Protein AF-A0A3D5HT76-F1 (afdb_monomer_lite)

Structure (mmCIF, N/CA/C/O backbone):
data_AF-A0A3D5HT76-F1
#
_entry.id   AF-A0A3D5HT76-F1
#
loop_
_atom_site.group_PDB
_atom_site.id
_atom_site.type_symbol
_atom_site.label_atom_id
_atom_site.label_alt_id
_atom_site.label_comp_id
_atom_site.label_asym_id
_atom_site.label_entity_id
_atom_site.label_seq_id
_atom_site.pdbx_PDB_ins_code
_atom_site.Cartn_x
_atom_site.Cartn_y
_atom_site.Cartn_z
_atom_site.occupancy
_atom_site.B_iso_or_equiv
_atom_site.auth_seq_id
_atom_site.auth_comp_id
_atom_site.auth_asym_id
_atom_site.auth_atom_id
_atom_site.pdbx_PDB_model_num
ATOM 1 N N . HIS A 1 1 ? -1.291 -6.035 -14.282 1.00 72.44 1 HIS A N 1
ATOM 2 C CA . HIS A 1 1 ? -0.864 -5.044 -15.302 1.00 72.44 1 HIS A CA 1
ATOM 3 C C . HIS A 1 1 ? 0.631 -4.739 -15.234 1.00 72.44 1 HIS A C 1
ATOM 5 O O . HIS A 1 1 ? 1.284 -4.800 -16.268 1.00 72.44 1 HIS A O 1
ATOM 11 N N . PHE A 1 2 ? 1.190 -4.504 -14.044 1.00 84.44 2 PHE A N 1
ATOM 12 C CA . PHE A 1 2 ? 2.602 -4.152 -13.863 1.00 84.44 2 PHE A CA 1
ATOM 13 C C . PHE A 1 2 ? 3.612 -5.191 -14.400 1.00 84.44 2 PHE A C 1
ATOM 15 O O . PHE A 1 2 ? 4.551 -4.812 -15.088 1.00 84.44 2 PHE A O 1
ATOM 22 N N . HIS A 1 3 ? 3.379 -6.501 -14.222 1.00 85.56 3 HIS A N 1
ATOM 23 C CA . HIS A 1 3 ? 4.251 -7.546 -14.798 1.00 85.56 3 HIS A CA 1
ATOM 24 C C . HIS A 1 3 ? 4.440 -7.424 -16.316 1.00 85.56 3 HIS A C 1
ATOM 26 O O . HIS A 1 3 ? 5.546 -7.584 -16.826 1.00 85.56 3 HIS A O 1
ATOM 32 N N . ARG A 1 4 ? 3.356 -7.117 -17.044 1.00 87.75 4 ARG A N 1
ATOM 33 C CA . ARG A 1 4 ? 3.408 -6.935 -18.501 1.00 87.75 4 ARG A CA 1
ATOM 34 C C . ARG A 1 4 ? 4.206 -5.691 -18.875 1.00 87.75 4 ARG A C 1
ATOM 36 O O . ARG A 1 4 ? 4.924 -5.722 -19.864 1.00 87.75 4 ARG A O 1
ATOM 43 N N . PHE A 1 5 ? 4.082 -4.624 -18.087 1.00 90.38 5 PHE A N 1
ATOM 44 C CA . PHE A 1 5 ? 4.878 -3.415 -18.269 1.00 90.38 5 PHE A CA 1
ATOM 45 C C . PHE A 1 5 ? 6.368 -3.692 -18.043 1.00 90.38 5 PHE A C 1
ATOM 47 O O . PHE A 1 5 ? 7.157 -3.402 -18.933 1.00 90.38 5 PHE A O 1
ATOM 54 N N . LYS A 1 6 ? 6.739 -4.335 -16.925 1.00 89.38 6 LYS A N 1
ATOM 55 C CA . LYS A 1 6 ? 8.134 -4.710 -16.632 1.00 89.38 6 LYS A CA 1
ATOM 56 C C . LYS A 1 6 ? 8.748 -5.523 -17.768 1.00 89.38 6 LYS A C 1
ATOM 58 O O . LYS A 1 6 ? 9.819 -5.172 -18.236 1.00 89.38 6 LYS A O 1
ATOM 63 N N . LYS A 1 7 ? 8.038 -6.547 -18.255 1.00 90.31 7 LYS A N 1
ATOM 64 C CA . LYS A 1 7 ? 8.506 -7.379 -19.371 1.00 90.31 7 LYS A CA 1
ATOM 65 C C . LYS A 1 7 ? 8.772 -6.549 -20.634 1.00 90.31 7 LYS A C 1
ATOM 67 O O . LYS A 1 7 ? 9.854 -6.633 -21.193 1.00 90.31 7 LYS A O 1
ATOM 72 N N . LYS A 1 8 ? 7.815 -5.708 -21.045 1.00 92.19 8 LYS A N 1
ATOM 73 C CA . LYS A 1 8 ? 7.987 -4.826 -22.213 1.00 92.19 8 LYS A CA 1
ATOM 74 C C . LYS A 1 8 ? 9.128 -3.821 -22.028 1.00 92.19 8 LYS A C 1
ATOM 76 O O . LYS A 1 8 ? 9.813 -3.495 -22.989 1.00 92.19 8 LYS A O 1
ATOM 81 N N . TYR A 1 9 ? 9.306 -3.316 -20.809 1.00 91.81 9 TYR A N 1
ATOM 82 C CA . TYR A 1 9 ? 10.387 -2.397 -20.474 1.00 91.81 9 TYR A CA 1
ATOM 83 C C . TYR A 1 9 ? 11.754 -3.083 -20.578 1.00 91.81 9 TYR A C 1
ATOM 85 O O . TYR A 1 9 ? 12.647 -2.542 -21.217 1.00 91.81 9 TYR A O 1
ATOM 93 N N . GLU A 1 10 ? 11.898 -4.288 -20.020 1.00 90.31 10 GLU A N 1
ATOM 94 C CA . GLU A 1 10 ? 13.123 -5.096 -20.115 1.00 90.31 10 GLU A CA 1
ATOM 95 C C . GLU A 1 10 ? 13.464 -5.432 -21.572 1.00 90.31 10 GLU A C 1
ATOM 97 O O . GLU A 1 10 ? 14.587 -5.185 -21.999 1.00 90.31 10 GLU A O 1
ATOM 102 N N . GLU A 1 11 ? 12.481 -5.876 -22.362 1.00 93.00 11 GLU A N 1
ATOM 103 C CA . GLU A 1 11 ? 12.648 -6.145 -23.799 1.00 93.00 11 GLU A CA 1
ATOM 104 C C . GLU A 1 11 ? 13.128 -4.904 -24.572 1.00 93.00 11 GLU A C 1
ATOM 106 O O . GLU A 1 11 ? 13.989 -5.001 -25.447 1.00 93.00 11 GLU A O 1
ATOM 111 N N . ALA A 1 12 ? 12.596 -3.720 -24.253 1.00 93.25 12 ALA A N 1
ATOM 112 C CA . ALA A 1 12 ? 13.030 -2.470 -24.871 1.00 93.25 12 ALA A CA 1
ATOM 113 C C . ALA A 1 12 ? 14.451 -2.069 -24.435 1.00 93.25 12 ALA A C 1
ATOM 115 O O . ALA A 1 12 ? 15.247 -1.647 -25.273 1.00 93.25 12 ALA A O 1
ATOM 116 N N . ASN A 1 13 ? 14.781 -2.227 -23.150 1.00 93.62 13 ASN A N 1
ATOM 117 C CA . ASN A 1 13 ? 16.107 -1.939 -22.598 1.00 93.62 13 ASN A CA 1
ATOM 118 C C . ASN A 1 13 ? 17.168 -2.811 -23.292 1.00 93.62 13 ASN A C 1
ATOM 120 O O . ASN A 1 13 ? 18.158 -2.294 -23.806 1.00 93.62 13 ASN A O 1
ATOM 124 N N . GLU A 1 14 ? 16.898 -4.116 -23.410 1.00 92.81 14 GLU A N 1
ATOM 125 C CA . GLU A 1 14 ? 17.757 -5.082 -24.103 1.00 92.81 14 GLU A CA 1
ATOM 126 C C . GLU A 1 14 ? 17.908 -4.749 -25.591 1.00 92.81 14 GLU A C 1
ATOM 128 O O . GLU A 1 14 ? 19.027 -4.692 -26.100 1.00 92.81 14 GLU A O 1
ATOM 133 N N . LYS A 1 15 ? 16.799 -4.458 -26.286 1.00 94.56 15 LYS A N 1
ATOM 134 C CA . LYS A 1 15 ? 16.807 -4.112 -27.717 1.00 94.56 15 LYS A CA 1
ATOM 135 C C . LYS A 1 15 ? 17.683 -2.896 -28.028 1.00 94.56 15 LYS A C 1
ATOM 137 O O . LYS A 1 15 ? 18.302 -2.848 -29.089 1.00 94.56 15 LYS A O 1
ATOM 142 N N . HIS A 1 16 ? 17.714 -1.913 -27.133 1.00 93.62 16 HIS A N 1
ATOM 143 C CA . HIS A 1 16 ? 18.475 -0.677 -27.313 1.00 93.62 16 HIS A CA 1
ATOM 144 C C . HIS A 1 16 ? 19.841 -0.689 -26.609 1.00 93.62 16 HIS A C 1
ATOM 146 O O . HIS A 1 16 ? 20.542 0.320 -26.648 1.00 93.62 16 HIS A O 1
ATOM 152 N N . GLY A 1 17 ? 20.239 -1.806 -25.984 1.00 91.25 17 GLY A N 1
ATOM 153 C CA . GLY A 1 17 ? 21.499 -1.907 -25.239 1.00 91.25 17 GLY A CA 1
ATOM 154 C C . GLY A 1 17 ? 21.580 -0.950 -24.044 1.00 91.25 17 GLY A C 1
ATOM 155 O O . GLY A 1 17 ? 22.669 -0.539 -23.643 1.00 91.25 17 GLY A O 1
ATOM 156 N N . LEU A 1 18 ? 20.429 -0.555 -23.504 1.00 90.44 18 LEU A N 1
ATOM 157 C CA . LEU A 1 18 ? 20.310 0.350 -22.374 1.00 90.44 18 LEU A CA 1
ATOM 158 C C . LEU A 1 18 ? 20.332 -0.459 -21.069 1.00 90.44 18 LEU A C 1
ATOM 160 O O . LEU A 1 18 ? 19.779 -1.550 -20.981 1.00 90.44 18 LEU A O 1
ATOM 164 N N . ASN A 1 19 ? 20.964 0.098 -20.036 1.00 86.94 19 ASN A N 1
ATOM 165 C CA . ASN A 1 19 ? 21.012 -0.482 -18.688 1.00 86.94 19 ASN A CA 1
ATOM 166 C C . ASN A 1 19 ? 20.203 0.372 -17.705 1.00 86.94 19 ASN A C 1
ATOM 168 O O . ASN A 1 19 ? 20.652 0.667 -16.597 1.00 86.94 19 ASN A O 1
ATOM 172 N N . GLN A 1 20 ? 19.029 0.844 -18.129 1.00 88.88 20 GLN A N 1
ATOM 173 C CA . GLN A 1 20 ? 18.212 1.721 -17.298 1.00 88.88 20 GLN A CA 1
ATOM 174 C C . GLN A 1 20 ? 17.534 0.927 -16.169 1.00 88.88 20 GLN A C 1
ATOM 176 O O . GLN A 1 20 ? 16.902 -0.100 -16.440 1.00 88.88 20 GLN A O 1
ATOM 181 N N . PRO A 1 21 ? 17.650 1.373 -14.905 1.00 84.25 21 PRO A N 1
ATOM 182 C CA . PRO A 1 21 ? 16.963 0.737 -13.795 1.00 84.25 21 PRO A CA 1
ATOM 183 C C . PRO A 1 21 ? 15.483 1.136 -13.777 1.00 84.25 21 PRO A C 1
ATOM 185 O O . PRO A 1 21 ? 15.138 2.315 -13.843 1.00 84.25 21 PRO A O 1
ATOM 188 N N . LEU A 1 22 ? 14.599 0.153 -13.605 1.00 87.00 22 LEU A N 1
ATOM 189 C CA . LEU A 1 22 ? 13.188 0.409 -13.335 1.00 87.00 22 LEU A CA 1
ATOM 190 C C . LEU A 1 22 ? 12.989 0.638 -11.832 1.00 87.00 22 LEU A C 1
ATOM 192 O O . LEU A 1 22 ? 13.075 -0.306 -11.047 1.00 87.00 22 LEU A O 1
ATOM 196 N N . ILE A 1 23 ? 12.696 1.877 -11.434 1.00 85.75 23 ILE A N 1
ATOM 197 C CA . ILE A 1 23 ? 12.415 2.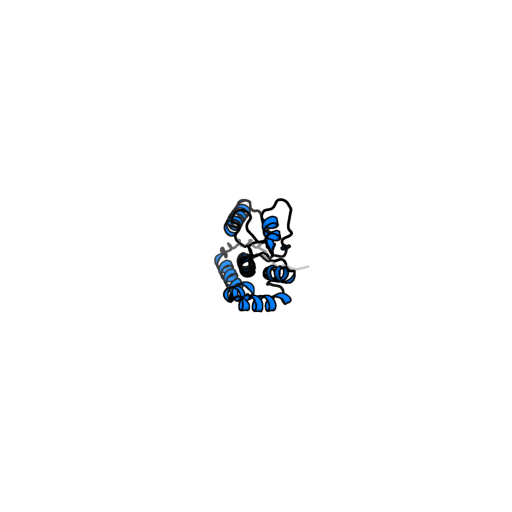242 -10.038 1.00 85.75 23 ILE A CA 1
ATOM 198 C C . ILE A 1 23 ? 10.915 2.535 -9.904 1.00 85.75 23 ILE A C 1
ATOM 200 O O . ILE A 1 23 ? 10.462 3.601 -10.319 1.00 85.75 23 ILE A O 1
ATOM 204 N N . PRO A 1 24 ? 10.113 1.598 -9.372 1.00 86.38 24 PRO A N 1
ATOM 205 C CA . PRO A 1 24 ? 8.686 1.821 -9.212 1.00 86.38 24 PRO A CA 1
ATOM 206 C C . PRO A 1 24 ? 8.378 2.656 -7.963 1.00 86.38 24 PRO A C 1
ATOM 208 O O . PRO A 1 24 ? 8.952 2.439 -6.897 1.00 86.38 24 PRO A O 1
ATOM 211 N N . TYR A 1 25 ? 7.411 3.562 -8.098 1.00 87.44 25 TYR A N 1
ATOM 212 C CA . TYR A 1 25 ? 6.830 4.331 -7.001 1.00 87.44 25 TYR A CA 1
ATOM 213 C C . TYR A 1 25 ? 5.465 3.741 -6.629 1.00 87.44 25 TYR A C 1
ATOM 215 O O . TYR A 1 25 ? 4.611 3.538 -7.496 1.00 87.44 25 TYR A O 1
ATOM 223 N N . PHE A 1 26 ? 5.264 3.457 -5.342 1.00 90.00 26 PHE A N 1
ATOM 224 C CA . PHE A 1 26 ? 4.025 2.874 -4.826 1.00 90.00 26 PHE A CA 1
ATOM 225 C C . PHE A 1 26 ? 3.375 3.763 -3.773 1.00 90.00 26 PHE A C 1
ATOM 227 O O . PHE A 1 26 ? 4.058 4.405 -2.974 1.00 90.00 26 PHE A O 1
ATOM 234 N N . ILE A 1 27 ? 2.041 3.737 -3.751 1.00 90.94 27 ILE A N 1
ATOM 235 C CA . ILE A 1 27 ? 1.227 4.424 -2.751 1.00 90.94 27 ILE A CA 1
ATOM 236 C C . ILE A 1 27 ? 0.655 3.387 -1.776 1.00 90.94 27 ILE A C 1
ATOM 238 O O . ILE A 1 27 ? -0.097 2.501 -2.187 1.00 90.94 27 ILE A O 1
ATOM 242 N N . SER A 1 28 ? 0.997 3.488 -0.492 1.00 92.50 28 SER A N 1
ATOM 243 C CA . SER A 1 28 ? 0.390 2.693 0.583 1.00 92.50 28 SER A CA 1
ATOM 244 C C . SER A 1 28 ? -0.907 3.331 1.083 1.00 92.50 28 SER A C 1
ATOM 246 O O . SER A 1 28 ? -1.152 4.516 0.876 1.00 92.50 28 SER A O 1
ATOM 248 N N . SER A 1 29 ? -1.754 2.558 1.769 1.00 93.00 29 SER A N 1
ATOM 249 C CA . SER A 1 29 ? -2.964 3.085 2.427 1.00 93.00 29 SER A CA 1
ATOM 250 C C . SER A 1 29 ? -4.018 3.673 1.475 1.00 93.00 29 SER A C 1
ATOM 252 O O . SER A 1 29 ? -4.872 4.453 1.899 1.00 93.00 29 SER A O 1
ATOM 254 N N . HIS A 1 30 ? -3.979 3.305 0.191 1.00 94.44 30 HIS A N 1
ATOM 255 C CA . HIS A 1 30 ? -4.944 3.778 -0.799 1.00 94.44 30 HIS A CA 1
ATOM 256 C C . HIS A 1 30 ? -6.375 3.306 -0.453 1.00 94.44 30 HIS A C 1
ATOM 258 O O . HIS A 1 30 ? -6.556 2.147 -0.060 1.00 94.44 30 HIS A O 1
ATOM 264 N N . PRO A 1 31 ? -7.411 4.152 -0.617 1.00 93.94 31 PRO A N 1
ATOM 265 C CA . PRO A 1 31 ? -8.803 3.751 -0.427 1.00 93.94 31 PRO A CA 1
ATOM 266 C C . PRO A 1 31 ? -9.161 2.502 -1.240 1.00 93.94 31 PRO A C 1
ATOM 268 O O . PRO A 1 31 ? -8.816 2.387 -2.417 1.00 93.94 31 PRO A O 1
ATOM 271 N N . GLY A 1 32 ? -9.840 1.553 -0.603 1.00 92.62 32 GLY A N 1
ATOM 272 C CA . GLY A 1 32 ? -10.172 0.245 -1.167 1.00 92.62 32 GLY A CA 1
ATOM 273 C C . GLY A 1 32 ? -9.128 -0.843 -0.924 1.00 92.62 32 GLY A C 1
ATOM 274 O O . GLY A 1 32 ? -9.447 -2.013 -1.120 1.00 92.62 32 GLY A O 1
ATOM 275 N N . CYS A 1 33 ? -7.929 -0.507 -0.441 1.00 93.06 33 CYS A N 1
ATOM 276 C CA . CYS A 1 33 ? -6.899 -1.494 -0.140 1.00 93.06 33 CYS A CA 1
ATOM 277 C C . CYS A 1 33 ? -6.934 -1.941 1.321 1.00 93.06 33 CYS A C 1
ATOM 279 O O . CYS A 1 33 ? -6.821 -1.140 2.255 1.00 93.06 33 CYS A O 1
ATOM 281 N N . LYS A 1 34 ? -7.033 -3.253 1.522 1.00 93.12 34 LYS A N 1
ATOM 282 C CA . LYS A 1 34 ? -6.922 -3.903 2.826 1.00 93.12 34 LYS A CA 1
ATOM 283 C C . LYS A 1 34 ? -5.465 -4.292 3.111 1.00 93.12 34 LYS A C 1
ATOM 285 O O . LYS A 1 34 ? -4.646 -4.381 2.193 1.00 93.12 34 LYS A O 1
ATOM 290 N N . PRO A 1 35 ? -5.114 -4.601 4.373 1.00 92.19 35 PRO A N 1
ATOM 291 C CA . PRO A 1 35 ? -3.776 -5.084 4.721 1.00 92.19 35 PRO A CA 1
ATOM 292 C C . PRO A 1 35 ? -3.305 -6.288 3.887 1.00 92.19 35 PRO A C 1
ATOM 294 O O . PRO A 1 35 ? -2.130 -6.370 3.541 1.00 92.19 35 PRO A O 1
ATOM 297 N N . GLN A 1 36 ? -4.214 -7.200 3.527 1.00 93.19 36 GLN A N 1
ATOM 298 C CA . GLN A 1 36 ? -3.924 -8.354 2.672 1.00 93.19 36 GLN A CA 1
ATOM 299 C C . GLN A 1 36 ? -3.454 -7.935 1.275 1.00 93.19 36 GLN A C 1
ATOM 301 O O . GLN A 1 36 ? -2.552 -8.565 0.728 1.00 93.19 36 GLN A O 1
ATOM 306 N N . ASP A 1 37 ? -4.049 -6.883 0.709 1.00 94.06 37 ASP A N 1
ATOM 307 C CA . ASP A 1 37 ? -3.739 -6.405 -0.641 1.00 94.06 37 ASP A CA 1
ATOM 308 C C . ASP A 1 37 ? -2.337 -5.795 -0.685 1.00 94.06 37 ASP A C 1
ATOM 310 O O . ASP A 1 37 ? -1.556 -6.076 -1.590 1.00 94.06 37 ASP A O 1
ATOM 314 N N . MET A 1 38 ? -1.978 -5.038 0.354 1.00 93.88 38 MET A N 1
ATOM 315 C CA . MET A 1 38 ? -0.641 -4.453 0.502 1.00 93.88 38 MET A CA 1
ATOM 316 C C . MET A 1 38 ? 0.428 -5.523 0.713 1.00 93.88 38 MET A C 1
ATOM 318 O O . MET A 1 38 ? 1.500 -5.465 0.114 1.00 93.88 38 MET A O 1
ATOM 322 N N . ALA A 1 39 ? 0.125 -6.544 1.516 1.00 94.06 39 ALA A N 1
ATOM 323 C CA . ALA A 1 39 ? 1.024 -7.673 1.705 1.00 94.06 39 ALA A CA 1
ATOM 324 C C . ALA A 1 39 ? 1.195 -8.515 0.427 1.00 94.06 39 ALA A C 1
ATOM 326 O O . ALA A 1 39 ? 2.313 -8.924 0.114 1.00 94.06 39 ALA A O 1
ATOM 327 N N . ASN A 1 40 ? 0.113 -8.742 -0.330 1.00 93.81 40 ASN A N 1
ATOM 328 C CA . ASN A 1 40 ? 0.166 -9.386 -1.645 1.00 93.81 40 ASN A CA 1
ATOM 329 C C . ASN A 1 40 ? 1.075 -8.595 -2.595 1.00 93.81 40 ASN A C 1
ATOM 331 O O . ASN A 1 40 ? 2.002 -9.166 -3.168 1.00 93.81 40 ASN A O 1
ATOM 335 N N . LEU A 1 41 ? 0.859 -7.280 -2.703 1.00 92.50 41 LEU A N 1
ATOM 336 C CA . LEU A 1 41 ? 1.652 -6.410 -3.565 1.00 92.50 41 LEU A CA 1
ATOM 337 C C . LEU A 1 41 ? 3.135 -6.436 -3.177 1.00 92.50 41 LEU A C 1
ATOM 339 O O . LEU A 1 41 ? 3.987 -6.622 -4.042 1.00 92.50 41 LEU A O 1
ATOM 343 N N . ALA A 1 42 ? 3.448 -6.336 -1.883 1.00 92.75 42 ALA A N 1
ATOM 344 C CA . ALA A 1 42 ? 4.820 -6.424 -1.392 1.00 92.75 42 ALA A CA 1
ATOM 345 C C . ALA A 1 42 ? 5.486 -7.765 -1.762 1.00 92.75 42 ALA A C 1
ATOM 347 O O . ALA A 1 42 ? 6.650 -7.792 -2.178 1.00 92.75 42 ALA A O 1
ATOM 348 N N . ALA A 1 43 ? 4.748 -8.875 -1.657 1.00 92.56 43 ALA A N 1
ATOM 349 C CA . ALA A 1 43 ? 5.241 -10.205 -2.004 1.00 92.56 43 ALA A CA 1
ATOM 350 C C . ALA A 1 43 ? 5.489 -10.345 -3.513 1.00 92.56 43 ALA A C 1
ATOM 352 O O . ALA A 1 43 ? 6.523 -10.875 -3.927 1.00 92.56 43 ALA A O 1
ATOM 353 N N . GLU A 1 44 ? 4.580 -9.825 -4.338 1.00 90.94 44 GLU A N 1
ATOM 354 C CA . GLU A 1 44 ? 4.741 -9.782 -5.791 1.00 90.94 44 GLU A CA 1
ATOM 355 C C . GLU A 1 44 ? 5.959 -8.940 -6.183 1.00 90.94 44 GLU A C 1
ATOM 357 O O . GLU A 1 44 ? 6.805 -9.402 -6.952 1.00 90.94 44 GLU A O 1
ATOM 362 N N . THR A 1 45 ? 6.122 -7.744 -5.610 1.00 89.31 45 THR A N 1
ATOM 363 C CA . THR A 1 45 ? 7.273 -6.875 -5.895 1.00 89.31 45 THR A CA 1
ATOM 364 C C . THR A 1 45 ? 8.593 -7.497 -5.461 1.00 89.31 45 THR A C 1
ATOM 366 O O . THR A 1 45 ? 9.555 -7.450 -6.229 1.00 89.31 45 THR A O 1
ATOM 369 N N . LYS A 1 46 ? 8.620 -8.186 -4.309 1.00 89.81 46 LYS A N 1
ATOM 370 C CA . LYS A 1 46 ? 9.782 -8.970 -3.869 1.00 89.81 46 LYS A CA 1
ATOM 371 C C . LYS A 1 46 ? 10.129 -10.051 -4.892 1.00 89.81 46 LYS A C 1
ATOM 373 O O . LYS A 1 46 ? 11.288 -10.178 -5.274 1.00 89.81 46 LYS A O 1
ATOM 378 N N . SER A 1 47 ? 9.137 -10.806 -5.373 1.00 87.56 47 SER A N 1
ATOM 379 C CA . SER A 1 47 ? 9.357 -11.877 -6.359 1.00 87.56 47 SER A CA 1
ATOM 380 C C . SER A 1 47 ? 9.889 -11.368 -7.704 1.00 87.56 47 SER A C 1
ATOM 382 O O . SER A 1 47 ? 10.593 -12.087 -8.408 1.00 87.56 47 SER A O 1
ATOM 384 N N . MET A 1 48 ? 9.596 -10.109 -8.044 1.00 85.75 48 MET A N 1
ATOM 385 C CA . MET A 1 48 ? 10.119 -9.435 -9.233 1.00 85.75 48 MET A CA 1
ATOM 386 C C . MET A 1 48 ? 11.540 -8.879 -9.054 1.00 85.75 48 MET A C 1
ATOM 388 O O . MET A 1 48 ? 12.08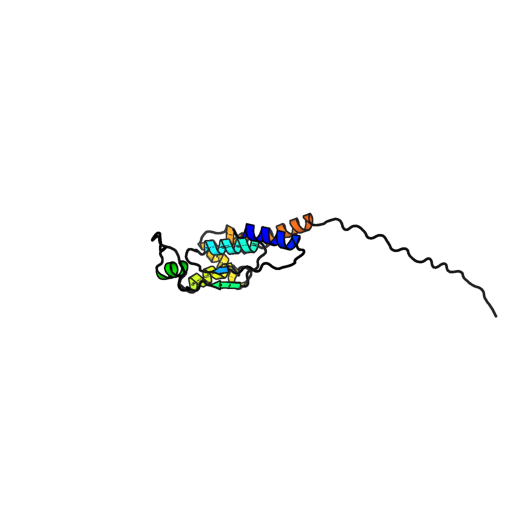4 -8.335 -10.015 1.00 85.75 48 MET A O 1
ATOM 392 N N . GLY A 1 49 ? 12.129 -9.013 -7.862 1.00 85.69 49 GLY A N 1
ATOM 393 C CA . GLY A 1 49 ? 13.455 -8.496 -7.531 1.00 85.69 49 GLY A CA 1
ATOM 394 C C . GLY A 1 49 ? 13.459 -7.044 -7.048 1.00 85.69 49 GLY A C 1
ATOM 395 O O . GLY A 1 49 ? 14.530 -6.470 -6.881 1.00 85.69 49 GLY A O 1
ATOM 396 N N . PHE A 1 50 ? 12.293 -6.434 -6.806 1.00 86.81 50 PHE A N 1
ATOM 397 C CA . PHE A 1 50 ? 12.242 -5.074 -6.281 1.00 86.81 50 PHE A CA 1
ATOM 398 C C . PHE A 1 50 ? 12.384 -5.063 -4.765 1.00 86.81 50 PHE A C 1
ATOM 400 O O . PHE A 1 50 ? 11.643 -5.723 -4.031 1.00 86.81 50 PHE A O 1
ATOM 407 N N . LYS A 1 51 ? 13.300 -4.219 -4.301 1.00 86.62 51 LYS A N 1
ATOM 408 C CA . LYS A 1 51 ? 13.367 -3.761 -2.922 1.00 86.62 51 LYS A CA 1
ATOM 409 C C . LYS A 1 51 ? 12.862 -2.324 -2.901 1.00 86.62 51 LYS A C 1
ATOM 411 O O . LYS A 1 51 ? 13.557 -1.415 -3.342 1.00 86.62 51 LYS A O 1
ATOM 416 N N . LEU A 1 52 ? 11.622 -2.141 -2.467 1.00 84.19 52 LEU A N 1
ATOM 417 C CA . LEU A 1 52 ? 10.984 -0.831 -2.483 1.00 84.19 52 LEU A CA 1
ATOM 418 C C . LEU A 1 52 ? 11.543 0.025 -1.354 1.00 84.19 52 LEU A C 1
ATOM 420 O O . LEU A 1 52 ? 11.410 -0.323 -0.185 1.00 84.19 52 LEU A O 1
ATOM 424 N N . GLU A 1 53 ? 12.166 1.137 -1.723 1.00 78.94 53 GLU A N 1
ATOM 425 C CA . GLU A 1 53 ? 12.645 2.141 -0.768 1.00 78.94 53 GLU A CA 1
ATOM 426 C C . GLU A 1 53 ? 11.767 3.398 -0.796 1.00 78.94 53 GLU A C 1
ATOM 428 O O . GLU A 1 53 ? 11.640 4.081 0.217 1.00 78.94 53 GLU A O 1
ATOM 433 N N . GLN A 1 54 ? 11.091 3.652 -1.921 1.00 82.25 54 GLN A N 1
ATOM 434 C CA . GLN A 1 54 ? 10.194 4.788 -2.118 1.00 82.25 54 GLN A CA 1
ATOM 435 C C . GLN A 1 54 ? 8.737 4.321 -2.120 1.00 82.25 54 GLN A C 1
ATOM 437 O O . GLN A 1 54 ? 8.193 3.902 -3.144 1.00 82.25 54 GLN A O 1
ATOM 442 N N . VAL A 1 55 ? 8.108 4.387 -0.950 1.00 89.38 55 VAL A N 1
ATOM 443 C CA . VAL A 1 55 ? 6.667 4.181 -0.797 1.00 89.38 55 VAL A CA 1
ATOM 444 C C . VAL A 1 55 ? 6.096 5.405 -0.111 1.00 89.38 55 VAL A C 1
ATOM 446 O O . VAL A 1 55 ? 6.577 5.791 0.952 1.00 89.38 55 VAL A O 1
ATOM 449 N N . GLN A 1 56 ? 5.082 6.011 -0.714 1.00 91.31 56 GLN A N 1
ATOM 450 C CA . GLN A 1 56 ? 4.396 7.156 -0.135 1.00 91.31 56 GLN A CA 1
ATOM 451 C C . GLN A 1 56 ? 3.058 6.711 0.446 1.00 91.31 56 GLN A C 1
ATOM 453 O O . GLN A 1 56 ? 2.313 5.976 -0.193 1.00 91.31 56 GLN A O 1
ATOM 458 N N . ASP A 1 57 ? 2.720 7.172 1.644 1.00 91.38 57 ASP A N 1
ATOM 459 C CA . ASP A 1 57 ? 1.363 6.987 2.147 1.00 91.38 57 ASP A CA 1
ATOM 460 C C . ASP A 1 57 ? 0.360 7.840 1.371 1.00 91.38 57 ASP A C 1
ATOM 462 O O . ASP A 1 57 ? 0.649 8.959 0.949 1.00 91.38 57 ASP A O 1
ATOM 466 N N . PHE A 1 58 ? -0.846 7.308 1.197 1.00 93.50 58 PHE A N 1
ATOM 467 C CA . PHE A 1 58 ? -1.926 8.027 0.546 1.00 93.50 58 PHE A CA 1
ATOM 468 C C . PHE A 1 58 ? -2.230 9.342 1.274 1.00 93.50 58 PHE A C 1
ATOM 470 O O . PHE A 1 58 ? -2.630 9.358 2.446 1.00 93.50 58 PHE A O 1
ATOM 477 N N . THR A 1 59 ? -2.099 10.434 0.526 1.00 91.69 59 THR A N 1
ATOM 478 C CA . THR A 1 59 ? -2.501 11.776 0.936 1.00 91.69 59 THR A CA 1
ATOM 479 C C . THR A 1 59 ? -3.705 12.184 0.094 1.00 91.69 59 THR A C 1
ATOM 481 O O . THR A 1 59 ? -3.597 12.171 -1.134 1.00 91.69 59 THR A O 1
ATOM 484 N N . PRO A 1 60 ? -4.845 12.545 0.710 1.00 91.69 60 PRO A N 1
ATOM 485 C CA . PRO A 1 60 ? -6.007 13.005 -0.034 1.00 91.69 60 PRO A CA 1
ATOM 486 C C . PRO A 1 60 ? -5.667 14.251 -0.857 1.00 91.69 60 PRO A C 1
ATOM 488 O O . PRO A 1 60 ? -5.327 15.298 -0.308 1.00 91.69 60 PRO A O 1
ATOM 491 N N . THR A 1 61 ? -5.755 14.135 -2.179 1.00 91.75 61 THR A N 1
ATOM 492 C CA . THR A 1 61 ? -5.594 15.245 -3.121 1.00 91.75 61 THR A CA 1
ATOM 493 C C . THR A 1 61 ? -6.959 15.681 -3.663 1.00 91.75 61 THR A C 1
ATOM 495 O O . THR A 1 61 ? -7.776 14.816 -4.011 1.00 91.75 61 THR A O 1
ATOM 498 N N . PRO A 1 62 ? -7.253 16.995 -3.732 1.00 91.00 62 PRO A N 1
ATOM 499 C CA . PRO A 1 62 ? -8.499 17.489 -4.313 1.00 91.00 62 PRO A CA 1
ATOM 500 C C . PRO A 1 62 ? -8.732 16.959 -5.731 1.00 91.00 62 PRO A C 1
ATOM 502 O O . PRO A 1 62 ? -7.793 16.581 -6.427 1.00 91.00 62 PRO A O 1
ATOM 505 N N . MET A 1 63 ? -9.995 16.955 -6.165 1.00 92.06 63 MET A N 1
ATOM 506 C CA . MET A 1 63 ? -10.411 16.512 -7.506 1.00 92.06 63 MET A CA 1
ATOM 507 C C . MET A 1 63 ? -10.138 15.029 -7.821 1.00 92.06 63 MET A C 1
ATOM 509 O O . MET A 1 63 ? -10.182 14.631 -8.982 1.00 92.06 63 MET A O 1
ATOM 513 N N . THR A 1 64 ? -9.900 14.182 -6.811 1.00 93.94 64 THR A N 1
ATOM 514 C CA . THR A 1 64 ? -9.748 12.733 -7.015 1.00 93.94 64 THR A CA 1
ATOM 515 C C . THR A 1 64 ? -10.881 11.929 -6.383 1.00 93.94 64 THR A C 1
ATOM 517 O O . THR A 1 64 ? -11.353 12.211 -5.280 1.00 93.94 64 THR A O 1
ATOM 520 N N . VAL A 1 65 ? -11.288 10.859 -7.073 1.00 93.81 65 VAL A N 1
ATOM 521 C CA . VAL A 1 65 ? -12.274 9.889 -6.566 1.00 93.81 65 VAL A CA 1
ATOM 522 C C . VAL A 1 65 ? -11.784 9.237 -5.272 1.00 93.81 65 VAL A C 1
ATOM 524 O O . VAL A 1 65 ? -12.568 9.059 -4.344 1.00 93.81 65 VAL A O 1
ATOM 527 N N . ALA A 1 66 ? -10.487 8.935 -5.173 1.00 94.25 66 ALA A N 1
ATOM 528 C CA . ALA A 1 66 ? -9.890 8.371 -3.966 1.00 94.25 66 ALA A CA 1
ATOM 529 C C . ALA A 1 66 ? -10.103 9.284 -2.751 1.00 94.25 66 ALA A C 1
ATOM 531 O O . ALA A 1 66 ? -10.463 8.803 -1.683 1.00 94.25 66 ALA A O 1
ATOM 532 N N . THR A 1 67 ? -9.971 10.600 -2.913 1.00 95.25 67 THR A N 1
ATOM 533 C CA . THR A 1 67 ? -10.246 11.561 -1.839 1.00 95.25 67 THR A CA 1
ATOM 534 C C . THR A 1 67 ? -11.711 11.571 -1.425 1.00 95.25 67 THR A C 1
ATOM 536 O O . THR A 1 67 ? -12.003 11.559 -0.230 1.00 95.25 67 THR A O 1
ATOM 539 N N . ILE A 1 68 ? -12.644 11.520 -2.380 1.00 94.62 68 ILE A N 1
ATOM 540 C CA . ILE A 1 68 ? -14.075 11.416 -2.060 1.00 94.62 68 ILE A CA 1
ATOM 541 C C . ILE A 1 68 ? -14.336 10.146 -1.248 1.00 94.62 68 ILE A C 1
ATOM 543 O O . ILE A 1 68 ? -14.963 10.213 -0.193 1.00 94.62 68 ILE A O 1
ATOM 547 N N . ILE A 1 69 ? -13.797 9.004 -1.684 1.00 96.25 69 ILE A N 1
ATOM 548 C CA . ILE A 1 69 ? -13.903 7.734 -0.955 1.00 96.25 69 ILE A CA 1
ATOM 549 C C . ILE A 1 69 ? -13.263 7.849 0.431 1.00 96.25 69 ILE A C 1
ATOM 551 O O . ILE A 1 69 ? -13.825 7.374 1.414 1.00 96.25 69 ILE A O 1
ATOM 555 N N . TYR A 1 70 ? -12.108 8.505 0.533 1.00 95.06 70 TYR A N 1
ATOM 556 C CA . TYR A 1 70 ? -11.400 8.680 1.793 1.00 95.06 70 TYR A CA 1
ATOM 557 C C . TYR A 1 70 ? -12.256 9.426 2.817 1.00 95.06 70 TYR A C 1
ATOM 559 O O . TYR A 1 70 ? -12.359 8.995 3.966 1.00 95.06 70 TYR A O 1
ATOM 567 N N . TYR A 1 71 ? -12.913 10.514 2.417 1.00 94.81 71 TYR A N 1
ATOM 568 C CA . TYR A 1 71 ? -13.764 11.278 3.326 1.00 94.81 71 TYR A CA 1
ATOM 569 C C . TYR A 1 71 ? -15.098 10.580 3.598 1.00 94.81 71 TYR A C 1
ATOM 571 O O . TYR A 1 71 ? -15.446 10.387 4.762 1.00 94.81 71 TYR A O 1
ATOM 579 N N . THR A 1 72 ? -15.795 10.135 2.552 1.00 94.62 72 THR A N 1
ATOM 580 C CA . THR A 1 72 ? -17.168 9.604 2.646 1.00 94.62 72 THR A CA 1
ATOM 581 C C . THR A 1 72 ? -17.248 8.140 3.083 1.00 94.62 72 THR A C 1
ATOM 583 O O . THR A 1 72 ? -18.275 7.710 3.595 1.00 94.62 72 THR A O 1
ATOM 586 N N . GLY A 1 73 ? -16.183 7.354 2.897 1.00 94.38 73 GLY A N 1
ATOM 587 C CA . GLY A 1 73 ? -16.166 5.914 3.177 1.00 94.38 73 GLY A CA 1
ATOM 588 C C . GLY A 1 73 ? -16.972 5.066 2.187 1.00 94.38 73 GLY A C 1
ATOM 589 O O . GLY A 1 73 ? -17.111 3.861 2.398 1.00 94.38 73 GLY A O 1
ATOM 590 N N . VAL A 1 74 ? -17.494 5.661 1.110 1.00 95.69 74 VAL A N 1
ATOM 591 C CA . VAL A 1 74 ? -18.283 4.974 0.082 1.00 95.69 74 VAL A CA 1
ATOM 592 C C . VAL A 1 74 ? -17.761 5.298 -1.311 1.00 95.69 74 VAL A C 1
ATOM 594 O O . VAL A 1 74 ? -17.160 6.342 -1.555 1.00 95.69 74 VAL A O 1
ATOM 597 N N . HIS A 1 75 ? -17.990 4.392 -2.253 1.00 95.12 75 HIS A N 1
ATOM 598 C CA . HIS A 1 75 ? -17.677 4.639 -3.652 1.00 95.12 75 HIS A CA 1
ATOM 599 C C . HIS A 1 75 ? -18.702 5.619 -4.255 1.00 95.12 75 HIS A C 1
ATOM 601 O O . HIS A 1 75 ? -19.895 5.316 -4.220 1.00 95.12 75 HIS A O 1
ATOM 607 N N . PRO A 1 76 ? -18.291 6.748 -4.863 1.00 92.62 76 PRO A N 1
ATOM 608 C CA . PRO A 1 76 ? -19.211 7.840 -5.205 1.00 92.62 76 PRO A CA 1
ATOM 609 C C . PRO A 1 76 ? -20.284 7.464 -6.232 1.00 92.62 76 PRO A C 1
ATOM 611 O O . PRO A 1 76 ? -21.372 8.022 -6.208 1.00 92.62 76 PRO A O 1
ATOM 614 N N . TYR A 1 77 ? -20.003 6.499 -7.110 1.00 94.38 77 TYR A N 1
ATOM 615 C CA . TYR A 1 77 ? -20.942 6.089 -8.163 1.00 94.38 77 TYR A CA 1
ATOM 616 C C . TYR A 1 77 ? -21.820 4.893 -7.793 1.00 94.38 77 TYR A C 1
ATOM 618 O O . TYR A 1 77 ? -22.877 4.700 -8.378 1.00 94.38 77 TYR A O 1
ATOM 626 N N . THR A 1 78 ? -21.369 4.047 -6.865 1.00 95.50 78 THR A N 1
ATOM 627 C CA . THR A 1 78 ? -22.078 2.798 -6.522 1.00 95.50 78 THR A CA 1
ATOM 628 C C . THR A 1 78 ? -22.652 2.829 -5.115 1.00 95.50 78 THR A C 1
ATOM 630 O O . THR A 1 78 ? -23.396 1.925 -4.752 1.00 95.50 78 THR A O 1
ATOM 633 N N . LEU A 1 79 ? -22.268 3.833 -4.319 1.00 93.75 79 LEU A N 1
ATOM 634 C CA . LEU A 1 79 ? -22.636 4.039 -2.919 1.00 93.75 79 LEU A CA 1
ATOM 635 C C . LEU A 1 79 ? -22.302 2.855 -1.999 1.00 93.75 79 LEU A C 1
ATOM 637 O O . LEU A 1 79 ? -22.739 2.798 -0.853 1.00 93.75 79 LEU A O 1
ATOM 641 N N . LYS A 1 80 ? -21.482 1.913 -2.475 1.00 95.88 80 LYS A N 1
ATOM 642 C CA . LYS A 1 80 ? -21.032 0.771 -1.681 1.00 95.88 80 LYS A CA 1
ATOM 643 C C . LYS A 1 80 ? -19.950 1.215 -0.694 1.00 95.88 80 LYS A C 1
ATOM 645 O O . LYS A 1 80 ? -19.075 1.990 -1.092 1.00 95.88 80 LYS A O 1
ATOM 650 N N . PRO A 1 81 ? -19.948 0.699 0.548 1.00 96.00 81 PRO A N 1
ATOM 651 C CA . PRO A 1 81 ? -18.877 0.951 1.505 1.00 96.00 81 PRO A CA 1
ATOM 652 C C . PRO A 1 81 ? -17.510 0.529 0.964 1.00 96.00 81 PRO A C 1
ATOM 654 O O . PRO A 1 81 ? -17.361 -0.550 0.385 1.00 96.00 81 PRO A O 1
ATOM 657 N N . VAL A 1 82 ? -16.500 1.367 1.189 1.00 96.06 82 VAL A N 1
ATOM 658 C CA . VAL A 1 82 ? -15.115 1.115 0.792 1.00 96.06 82 VAL A CA 1
ATOM 659 C C . VAL A 1 82 ? -14.206 1.278 2.000 1.00 96.06 82 VAL A C 1
ATOM 661 O O . VAL A 1 82 ? -14.133 2.339 2.621 1.00 96.06 82 VAL A O 1
ATOM 664 N N . TYR A 1 83 ? -13.469 0.215 2.317 1.00 94.75 83 TYR A N 1
ATOM 665 C CA . TYR A 1 83 ? -12.485 0.255 3.390 1.00 94.75 83 TYR A CA 1
ATOM 666 C C . TYR A 1 83 ? -11.394 1.287 3.087 1.00 94.75 83 TYR A C 1
ATOM 668 O O . TYR A 1 83 ? -10.823 1.294 1.999 1.00 94.75 83 TYR A O 1
ATOM 676 N N . THR A 1 84 ? -11.082 2.128 4.068 1.00 93.88 84 THR A N 1
ATOM 677 C CA . THR A 1 84 ? -10.025 3.134 3.969 1.00 93.88 84 THR A CA 1
ATOM 678 C C . THR A 1 84 ? -9.260 3.177 5.283 1.00 93.88 84 THR A C 1
ATOM 680 O O . THR A 1 84 ? -9.863 3.365 6.337 1.00 93.88 84 THR A O 1
ATOM 683 N N . ALA A 1 85 ? -7.935 3.042 5.224 1.00 93.75 85 ALA A N 1
ATOM 684 C CA . ALA A 1 85 ? -7.076 3.223 6.389 1.00 93.75 85 ALA A CA 1
ATOM 685 C C . ALA A 1 85 ? -6.987 4.713 6.753 1.00 93.75 85 ALA A C 1
ATOM 687 O O . ALA A 1 85 ? -6.405 5.508 6.011 1.00 93.75 85 ALA A O 1
ATOM 688 N N . LYS A 1 86 ? -7.559 5.095 7.899 1.00 90.56 86 LYS A N 1
ATOM 689 C CA . LYS A 1 86 ? -7.578 6.495 8.358 1.00 90.56 86 LYS A CA 1
ATOM 690 C C . LYS A 1 86 ? -6.612 6.732 9.504 1.00 90.56 86 LYS A C 1
ATOM 692 O O . LYS A 1 86 ? -5.941 7.759 9.524 1.00 90.56 86 LYS A O 1
ATOM 697 N N . THR A 1 87 ? -6.523 5.784 10.431 1.00 93.38 87 THR A N 1
ATOM 698 C CA . THR A 1 87 ? -5.674 5.937 11.613 1.00 93.38 87 THR A CA 1
ATOM 699 C C . THR A 1 87 ? -4.205 5.710 11.271 1.00 93.38 87 THR A C 1
ATOM 701 O O . THR A 1 87 ? -3.869 4.855 10.448 1.00 93.38 87 THR A O 1
ATOM 704 N N . ASP A 1 88 ? -3.303 6.404 11.965 1.00 91.50 88 ASP A N 1
ATOM 705 C CA . ASP A 1 88 ? -1.856 6.209 11.804 1.00 91.50 88 ASP A CA 1
ATOM 706 C C . ASP A 1 88 ? -1.442 4.755 12.012 1.00 91.50 88 ASP A C 1
ATOM 708 O O . ASP A 1 88 ? -0.557 4.243 11.330 1.00 91.50 88 ASP A O 1
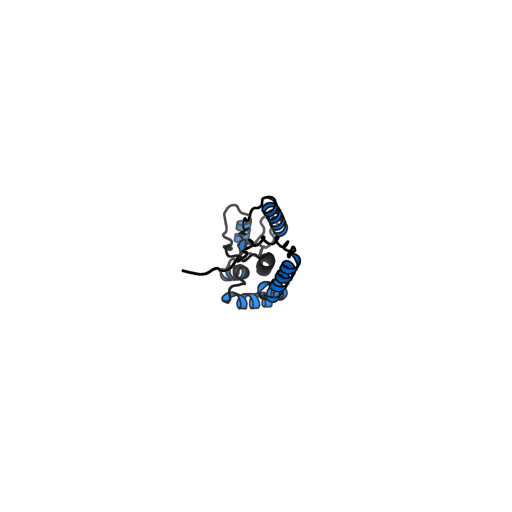ATOM 712 N N . LYS A 1 89 ? -2.101 4.065 12.949 1.00 92.31 89 LYS A N 1
ATOM 713 C CA . LYS A 1 89 ? -1.864 2.647 13.210 1.00 92.31 89 LYS A CA 1
ATOM 714 C C . LYS A 1 89 ? -2.215 1.797 11.990 1.00 92.31 89 LYS A C 1
ATOM 716 O O . LYS A 1 89 ? -1.440 0.918 11.628 1.00 92.31 89 LYS A O 1
ATOM 721 N N . GLU A 1 90 ? -3.358 2.033 11.350 1.00 91.88 90 GLU A N 1
ATOM 722 C CA . GLU A 1 90 ? -3.743 1.314 10.130 1.00 91.88 90 GLU A CA 1
ATOM 723 C C . GLU A 1 90 ? -2.799 1.612 8.970 1.00 91.88 90 GLU A C 1
ATOM 725 O O . GLU A 1 90 ? -2.351 0.671 8.314 1.00 91.88 90 GLU A O 1
ATOM 730 N N . LYS A 1 91 ? -2.450 2.886 8.763 1.00 92.56 91 LYS A N 1
ATOM 731 C CA . LYS A 1 91 ? -1.531 3.302 7.697 1.00 92.56 91 LYS A CA 1
ATOM 732 C C . LYS A 1 91 ? -0.155 2.664 7.870 1.00 92.56 91 LYS A C 1
ATOM 734 O O . LYS A 1 91 ? 0.311 1.949 6.988 1.00 92.56 91 LYS A O 1
ATOM 739 N N . LYS A 1 92 ? 0.432 2.771 9.069 1.00 92.06 92 LYS A N 1
ATOM 740 C CA . LYS A 1 92 ? 1.706 2.115 9.420 1.00 92.06 92 LYS A CA 1
ATOM 741 C C . LYS A 1 92 ? 1.644 0.600 9.236 1.00 92.06 92 LYS A C 1
ATOM 743 O O . LYS A 1 92 ? 2.601 0.001 8.748 1.00 92.06 92 LYS A O 1
ATOM 748 N N . ASN A 1 93 ? 0.517 -0.023 9.587 1.00 91.62 93 ASN A N 1
ATOM 749 C CA . ASN A 1 93 ? 0.339 -1.464 9.418 1.00 91.62 93 ASN A CA 1
ATOM 750 C C . ASN A 1 93 ? 0.311 -1.897 7.948 1.00 91.62 93 ASN A C 1
ATOM 752 O O . ASN A 1 93 ? 0.737 -3.005 7.640 1.00 91.62 93 ASN A O 1
ATOM 756 N N . GLN A 1 94 ? -0.214 -1.068 7.050 1.00 93.75 94 GLN A N 1
ATOM 757 C CA . GLN A 1 94 ? -0.166 -1.340 5.616 1.00 93.75 94 GLN A CA 1
ATOM 758 C C . GLN A 1 94 ? 1.224 -1.055 5.046 1.00 93.75 94 GLN A C 1
ATOM 760 O O . GLN A 1 94 ? 1.795 -1.882 4.338 1.00 93.75 94 GLN A O 1
ATOM 765 N N . HIS A 1 95 ? 1.793 0.091 5.410 1.00 93.31 95 HIS A N 1
ATOM 766 C CA . HIS A 1 95 ? 3.085 0.562 4.934 1.00 93.31 95 HIS A CA 1
ATOM 767 C C . HIS A 1 95 ? 4.232 -0.402 5.280 1.00 93.31 95 HIS A C 1
ATOM 769 O O . HIS A 1 95 ? 5.103 -0.654 4.448 1.00 93.31 95 HIS A O 1
ATOM 775 N N . MET A 1 96 ? 4.213 -1.021 6.471 1.00 94.31 96 MET A N 1
ATOM 776 C CA . MET A 1 96 ? 5.300 -1.905 6.916 1.00 94.31 96 MET A CA 1
ATOM 777 C C . MET A 1 96 ? 5.554 -3.109 5.999 1.00 94.31 96 MET A C 1
ATOM 779 O O . MET A 1 96 ? 6.689 -3.584 5.953 1.00 94.31 96 MET A O 1
ATOM 783 N N . PHE A 1 97 ? 4.550 -3.590 5.252 1.00 94.25 97 PHE A N 1
ATOM 784 C CA . PHE A 1 97 ? 4.712 -4.751 4.369 1.00 94.25 97 PHE A CA 1
ATOM 785 C C . PHE A 1 97 ? 5.748 -4.520 3.268 1.00 94.25 97 PHE A C 1
ATOM 787 O O . PHE A 1 97 ? 6.470 -5.449 2.908 1.00 94.25 97 PHE A O 1
ATOM 794 N N . PHE A 1 98 ? 5.881 -3.288 2.775 1.00 92.62 98 PHE A N 1
ATOM 795 C CA . PHE A 1 98 ? 6.868 -2.952 1.748 1.00 92.62 98 PHE A CA 1
ATOM 796 C C . PHE A 1 98 ? 8.310 -2.981 2.269 1.00 92.62 98 PHE A C 1
ATOM 798 O O . PHE A 1 98 ? 9.244 -3.224 1.508 1.00 92.62 98 PHE A O 1
ATOM 805 N N . PHE A 1 99 ? 8.488 -2.845 3.584 1.00 93.19 99 PHE A N 1
ATOM 806 C CA . PHE A 1 99 ? 9.781 -2.868 4.266 1.00 93.19 99 PHE A CA 1
ATOM 807 C C . PHE A 1 99 ? 10.025 -4.206 4.978 1.00 93.19 99 PHE A C 1
ATOM 809 O O . PHE A 1 99 ? 10.585 -4.241 6.076 1.00 93.19 99 PHE A O 1
ATOM 816 N N . TRP A 1 100 ? 9.606 -5.316 4.361 1.00 91.94 100 TRP A N 1
ATOM 817 C CA . TRP A 1 100 ? 9.730 -6.686 4.886 1.00 91.94 100 TRP A CA 1
ATOM 818 C C . TRP A 1 100 ? 11.173 -7.113 5.202 1.00 91.94 100 TRP A C 1
ATOM 820 O O . TRP A 1 100 ? 11.402 -7.989 6.037 1.00 91.94 100 TRP A O 1
ATOM 830 N N . TYR A 1 101 ? 12.157 -6.490 4.554 1.00 90.06 101 TYR A N 1
ATOM 831 C CA . TYR A 1 101 ? 13.579 -6.764 4.757 1.00 90.06 101 TYR 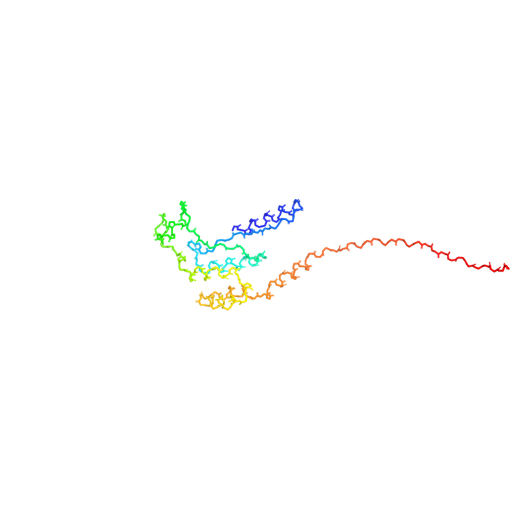A CA 1
ATOM 832 C C . TYR A 1 101 ? 14.136 -6.143 6.048 1.00 90.06 101 TYR A C 1
ATOM 834 O O . TYR A 1 101 ? 15.199 -6.559 6.510 1.00 90.06 101 TYR A O 1
ATOM 842 N N . LYS A 1 102 ? 13.438 -5.171 6.653 1.00 92.19 102 LYS A N 1
ATOM 843 C CA . LYS A 1 102 ? 13.849 -4.555 7.921 1.00 92.19 102 LYS A CA 1
ATOM 844 C C . LYS A 1 102 ? 13.586 -5.508 9.087 1.00 92.19 102 LYS A C 1
ATOM 846 O O . LYS A 1 102 ? 12.479 -6.034 9.232 1.00 92.19 102 LYS A O 1
ATOM 851 N N . LYS A 1 103 ? 14.597 -5.729 9.936 1.00 90.62 103 LYS A N 1
ATOM 852 C CA . LYS A 1 103 ? 14.520 -6.687 11.056 1.00 90.62 103 LYS A CA 1
ATOM 853 C C . LYS A 1 103 ? 13.395 -6.327 12.026 1.00 90.62 103 LYS A C 1
ATOM 855 O O . LYS A 1 103 ? 12.656 -7.218 12.437 1.00 90.62 103 LYS A O 1
ATOM 860 N N . GLU A 1 104 ? 13.207 -5.038 12.310 1.00 92.00 104 GLU A N 1
ATOM 861 C CA . GLU A 1 104 ? 12.169 -4.543 13.219 1.00 92.00 104 GLU A CA 1
ATOM 862 C C . GLU A 1 104 ? 10.731 -4.814 12.736 1.00 92.00 104 GLU A C 1
ATOM 864 O O . GLU A 1 104 ? 9.801 -4.861 13.546 1.00 92.00 104 GLU A O 1
ATOM 869 N N . ASN A 1 105 ? 10.536 -5.030 11.430 1.00 92.94 105 ASN A N 1
ATOM 870 C CA . ASN A 1 105 ? 9.221 -5.288 10.843 1.00 92.94 105 ASN A CA 1
ATOM 871 C C . ASN A 1 105 ? 8.902 -6.778 10.731 1.00 92.94 105 ASN A C 1
ATOM 873 O O . ASN A 1 105 ? 7.727 -7.134 10.682 1.00 92.94 105 ASN A O 1
ATOM 877 N N . ARG A 1 106 ? 9.907 -7.665 10.716 1.00 92.38 106 ARG A N 1
ATOM 878 C CA . ARG A 1 106 ? 9.698 -9.100 10.459 1.00 92.38 106 ARG A CA 1
ATOM 879 C C . ARG A 1 106 ? 8.700 -9.739 11.422 1.00 92.38 106 ARG A C 1
ATOM 881 O O . ARG A 1 106 ? 7.799 -10.444 10.974 1.00 92.38 106 ARG A O 1
ATOM 888 N N . GLN A 1 107 ? 8.841 -9.480 12.723 1.00 93.31 107 GLN A N 1
ATOM 889 C CA . GLN A 1 107 ? 7.935 -10.048 13.725 1.00 93.31 107 GLN A CA 1
ATOM 890 C C . GLN A 1 107 ? 6.518 -9.479 1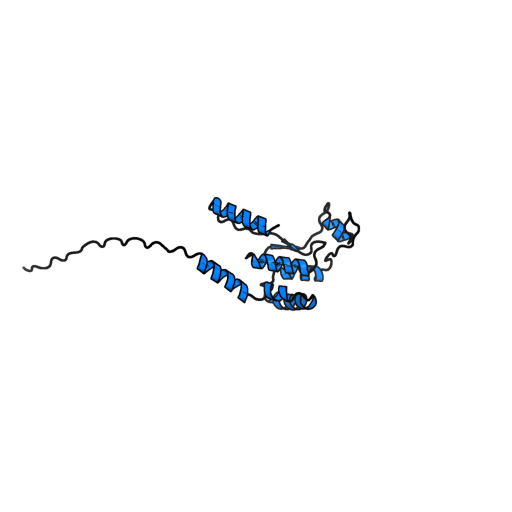3.578 1.00 93.31 107 GLN A C 1
ATOM 892 O O . GLN A 1 107 ? 5.563 -10.239 13.474 1.00 93.31 107 GLN A O 1
ATOM 897 N N . LYS A 1 108 ? 6.392 -8.154 13.430 1.00 93.94 108 LYS A N 1
ATOM 898 C CA . LYS A 1 108 ? 5.099 -7.473 13.242 1.00 93.94 108 LYS A CA 1
ATOM 899 C C . LYS A 1 108 ? 4.354 -7.972 12.002 1.00 93.94 108 LYS A C 1
ATOM 901 O O . LYS A 1 108 ? 3.148 -8.200 12.056 1.00 93.94 108 LYS A O 1
ATOM 906 N N . ILE A 1 109 ? 5.071 -8.163 10.895 1.00 94.19 109 ILE A N 1
ATOM 907 C CA . ILE A 1 109 ? 4.523 -8.712 9.651 1.00 94.19 109 ILE A CA 1
ATOM 908 C C . ILE A 1 109 ? 4.035 -10.141 9.881 1.00 94.19 109 ILE A C 1
ATOM 910 O O . ILE A 1 109 ? 2.909 -10.457 9.505 1.00 94.19 109 ILE A O 1
ATOM 914 N N . ARG A 1 110 ? 4.842 -10.992 10.527 1.00 94.25 110 ARG A N 1
ATOM 915 C CA . ARG A 1 110 ? 4.460 -12.374 10.842 1.00 94.25 110 ARG A CA 1
ATOM 916 C C . ARG A 1 110 ? 3.182 -12.424 11.676 1.00 94.25 110 ARG A C 1
ATOM 918 O O . ARG A 1 110 ? 2.241 -13.110 11.287 1.00 94.25 110 ARG A O 1
ATOM 925 N N . ASP A 1 111 ? 3.128 -11.668 12.767 1.00 93.88 111 ASP A N 1
ATOM 926 C CA . ASP A 1 111 ? 1.979 -11.652 13.675 1.00 93.88 111 ASP A CA 1
ATOM 927 C C . ASP A 1 111 ? 0.720 -11.152 12.963 1.00 93.88 111 ASP A C 1
ATOM 929 O O . ASP A 1 111 ? -0.347 -11.761 13.060 1.00 93.88 111 ASP A O 1
ATOM 933 N N . LYS A 1 112 ? 0.850 -10.087 12.161 1.00 92.94 112 LYS A N 1
ATOM 934 C CA . LYS A 1 112 ? -0.273 -9.522 11.410 1.00 92.94 112 LYS A CA 1
ATOM 935 C C . LYS A 1 112 ? -0.799 -10.482 10.346 1.00 92.94 112 LYS A C 1
ATOM 937 O O . LYS A 1 112 ? -2.012 -10.631 10.224 1.00 92.94 112 LYS A O 1
ATOM 942 N N . LEU A 1 113 ? 0.090 -11.121 9.586 1.00 93.69 113 LEU A N 1
ATOM 943 C CA . LEU A 1 113 ? -0.279 -12.066 8.529 1.00 93.69 113 LEU A CA 1
ATOM 944 C C . LEU A 1 113 ? -0.875 -13.360 9.089 1.00 93.69 113 LEU A C 1
ATOM 946 O O . LEU A 1 113 ? -1.843 -13.874 8.531 1.00 93.69 113 LEU A O 1
ATOM 950 N N . ASN A 1 114 ? -0.361 -13.848 10.219 1.00 92.81 114 ASN A N 1
ATOM 951 C CA . ASN A 1 114 ? -0.955 -14.974 10.933 1.00 92.81 114 ASN A CA 1
ATOM 952 C C . ASN A 1 114 ? -2.355 -14.628 11.450 1.00 92.81 114 ASN A C 1
ATOM 954 O O . ASN A 1 114 ? -3.282 -15.407 11.244 1.00 92.81 114 ASN A O 1
ATOM 958 N N . GLY A 1 115 ? -2.529 -13.439 12.038 1.00 91.56 115 GLY A N 1
ATOM 959 C CA . GLY A 1 115 ? -3.824 -12.974 12.541 1.00 91.56 115 GLY A CA 1
ATOM 960 C C . GLY A 1 115 ? -4.897 -12.800 11.461 1.00 91.56 115 GLY A C 1
ATOM 961 O O . GLY A 1 115 ? -6.080 -12.904 11.760 1.00 91.56 115 GLY A O 1
ATOM 962 N N . ILE A 1 116 ? -4.508 -12.574 10.201 1.00 90.69 116 ILE A N 1
ATOM 963 C CA . ILE A 1 116 ? -5.433 -12.508 9.052 1.00 90.69 116 ILE A CA 1
ATOM 964 C C . ILE A 1 116 ? -5.501 -13.821 8.251 1.00 90.69 116 ILE A C 1
ATOM 966 O O . ILE A 1 116 ? -6.093 -13.841 7.173 1.00 90.69 116 ILE A O 1
ATOM 970 N N . GLY A 1 117 ? -4.870 -14.897 8.734 1.00 91.50 117 GLY A N 1
ATOM 971 C CA . GLY A 1 117 ? -4.899 -16.222 8.104 1.00 91.50 117 GLY A CA 1
ATOM 972 C C . GLY A 1 117 ? -4.068 -16.365 6.822 1.00 91.50 117 GLY A C 1
ATOM 973 O O . GLY A 1 117 ? -4.236 -17.338 6.094 1.00 91.50 117 GLY A O 1
ATOM 974 N N . ARG A 1 118 ? -3.155 -15.433 6.525 1.00 92.50 118 ARG A N 1
ATOM 975 C CA . ARG A 1 118 ? -2.332 -15.418 5.298 1.00 92.50 118 ARG A CA 1
ATOM 976 C C . ARG A 1 118 ? -0.914 -15.937 5.537 1.00 92.50 118 ARG A C 1
ATOM 978 O O . ARG A 1 118 ? 0.073 -15.240 5.295 1.00 92.50 118 ARG A O 1
ATOM 985 N N . LYS A 1 119 ? -0.809 -17.183 6.011 1.00 91.12 119 LYS A N 1
ATOM 986 C CA . LYS A 1 119 ? 0.481 -17.871 6.234 1.00 91.12 119 LYS A CA 1
ATOM 987 C C . LYS A 1 119 ? 1.310 -17.991 4.948 1.00 91.12 119 LYS A C 1
ATOM 989 O O . LYS A 1 119 ? 2.531 -17.883 4.992 1.00 91.12 119 LYS A O 1
ATOM 994 N N . ASP A 1 120 ? 0.647 -18.108 3.799 1.00 92.69 120 ASP A N 1
ATOM 995 C CA . ASP A 1 120 ? 1.274 -18.140 2.474 1.00 92.69 120 ASP A CA 1
ATOM 996 C C . ASP A 1 120 ? 2.111 -16.881 2.178 1.00 92.69 120 ASP A C 1
ATOM 998 O O . ASP A 1 120 ? 3.170 -16.958 1.553 1.00 92.69 120 ASP A O 1
ATOM 1002 N N . LEU A 1 121 ? 1.666 -15.713 2.655 1.00 91.81 121 LEU A N 1
ATOM 1003 C CA . LEU A 1 121 ? 2.396 -14.455 2.495 1.00 91.81 121 LEU A CA 1
ATOM 1004 C C . LEU A 1 121 ? 3.563 -14.324 3.465 1.00 91.81 121 LEU A C 1
ATOM 1006 O O . LEU A 1 121 ? 4.550 -13.675 3.122 1.00 91.81 121 LEU A O 1
ATOM 1010 N N . VAL A 1 122 ? 3.479 -14.951 4.643 1.00 91.31 122 VAL A N 1
ATOM 1011 C CA . VAL A 1 122 ? 4.593 -14.995 5.601 1.00 91.31 122 VAL A CA 1
ATOM 1012 C C . VAL A 1 122 ? 5.789 -15.674 4.953 1.00 91.31 122 VAL A C 1
ATOM 1014 O O . VAL A 1 122 ? 6.887 -15.122 4.980 1.00 91.31 122 VAL A O 1
ATOM 1017 N N . GLU A 1 123 ? 5.570 -16.827 4.319 1.00 89.19 123 GLU A N 1
ATOM 1018 C CA . GLU A 1 123 ? 6.624 -17.542 3.599 1.00 89.19 123 GLU A CA 1
ATOM 1019 C C . GLU A 1 123 ? 7.202 -16.689 2.469 1.00 89.19 123 GLU A C 1
ATOM 1021 O O . GLU A 1 123 ? 8.410 -16.490 2.400 1.00 89.19 123 GLU A O 1
ATOM 1026 N N . LYS A 1 124 ? 6.351 -16.116 1.609 1.00 90.50 124 LYS A N 1
ATOM 1027 C CA . LYS A 1 124 ? 6.823 -15.316 0.467 1.00 90.50 124 LYS A CA 1
ATOM 1028 C C . LYS A 1 124 ? 7.631 -14.089 0.903 1.00 90.50 124 LYS A C 1
ATOM 1030 O O . LYS A 1 124 ? 8.662 -13.787 0.303 1.00 90.50 124 LYS A O 1
ATOM 1035 N N . LEU A 1 125 ? 7.185 -13.379 1.940 1.00 89.81 125 LEU A N 1
ATOM 1036 C CA . LEU A 1 125 ? 7.814 -12.137 2.391 1.00 89.81 125 LEU A CA 1
ATOM 1037 C C . LEU A 1 125 ? 9.036 -12.367 3.280 1.00 89.81 125 LEU A C 1
ATOM 1039 O O . LEU A 1 125 ? 10.010 -11.628 3.146 1.00 89.81 125 LEU A O 1
ATOM 1043 N N . LEU A 1 126 ? 9.019 -13.367 4.164 1.00 89.19 126 LEU A N 1
ATOM 1044 C CA . LEU A 1 126 ? 10.037 -13.521 5.210 1.00 89.19 126 LEU A CA 1
ATOM 1045 C C . LEU A 1 126 ? 10.991 -14.701 4.999 1.00 89.19 126 LEU A C 1
ATOM 1047 O O . LEU A 1 126 ? 12.083 -14.669 5.570 1.00 89.19 126 LEU A O 1
ATOM 1051 N N . ASP A 1 127 ? 10.619 -15.719 4.220 1.00 83.81 127 ASP A N 1
ATOM 1052 C CA . ASP A 1 127 ? 11.510 -16.845 3.938 1.00 83.81 127 ASP A CA 1
ATOM 1053 C C . ASP A 1 127 ? 12.349 -16.560 2.684 1.00 83.81 127 ASP A C 1
ATOM 1055 O O . ASP A 1 127 ? 11.850 -16.431 1.564 1.00 83.81 127 ASP A O 1
ATOM 1059 N N . ASP A 1 128 ? 13.656 -16.421 2.886 1.00 65.69 128 ASP A N 1
ATOM 1060 C CA . ASP A 1 128 ? 14.610 -16.072 1.832 1.00 65.69 128 ASP A CA 1
ATOM 1061 C C . ASP A 1 128 ? 15.183 -17.318 1.129 1.00 65.69 128 ASP A C 1
ATOM 1063 O O . ASP A 1 128 ? 15.873 -17.206 0.112 1.00 65.69 128 ASP A O 1
ATOM 1067 N N . ASN A 1 129 ? 14.858 -18.525 1.613 1.00 55.78 129 ASN A N 1
ATOM 1068 C CA . ASN A 1 129 ? 15.413 -19.775 1.088 1.00 55.78 129 ASN A CA 1
ATOM 1069 C C . ASN A 1 129 ? 14.906 -20.139 -0.319 1.00 55.78 129 ASN A C 1
ATOM 1071 O O . ASN A 1 129 ? 15.620 -20.793 -1.082 1.00 55.78 129 ASN A O 1
ATOM 1075 N N . LYS A 1 130 ? 13.708 -19.687 -0.719 1.00 50.59 130 LYS A N 1
ATOM 1076 C CA . LYS A 1 130 ? 13.155 -19.960 -2.063 1.00 50.59 130 LYS A CA 1
ATOM 1077 C C . LYS A 1 130 ? 13.678 -19.005 -3.146 1.00 50.59 130 LYS A C 1
ATOM 1079 O O . LYS A 1 130 ? 13.846 -19.434 -4.286 1.00 50.59 130 LYS A O 1
ATOM 1084 N N . VAL A 1 131 ? 13.993 -17.749 -2.808 1.00 51.62 131 VAL A N 1
ATOM 1085 C CA . VAL A 1 131 ? 14.479 -16.744 -3.781 1.00 51.62 131 VAL A CA 1
ATOM 1086 C C . VAL A 1 131 ? 15.861 -17.135 -4.322 1.00 51.62 131 VAL A C 1
ATOM 1088 O O . VAL A 1 131 ? 16.065 -17.173 -5.535 1.00 51.62 131 VAL A O 1
ATOM 1091 N N . ARG A 1 132 ? 16.761 -17.585 -3.435 1.00 47.69 132 ARG A N 1
ATOM 1092 C CA . ARG A 1 132 ? 18.101 -18.094 -3.793 1.00 47.69 132 ARG A CA 1
ATOM 1093 C C . ARG A 1 132 ? 18.057 -19.314 -4.721 1.00 47.69 132 ARG A C 1
ATOM 1095 O O . ARG A 1 132 ? 18.942 -19.507 -5.557 1.00 47.69 132 ARG A O 1
ATOM 1102 N N . LYS A 1 133 ? 17.020 -20.151 -4.604 1.00 43.59 133 LYS A N 1
ATOM 1103 C CA . LYS A 1 133 ? 16.836 -21.333 -5.460 1.00 43.59 133 LYS A CA 1
ATOM 1104 C C . LYS A 1 133 ? 16.474 -20.944 -6.901 1.00 43.59 133 LYS A C 1
ATOM 1106 O O . LYS A 1 133 ? 16.943 -21.581 -7.834 1.00 43.59 133 LYS A O 1
ATOM 1111 N N . HIS A 1 134 ? 15.706 -19.871 -7.101 1.00 46.12 134 HIS A N 1
ATOM 1112 C CA . HIS A 1 134 ? 15.338 -19.399 -8.442 1.00 46.12 134 HIS A CA 1
ATOM 1113 C C . HIS A 1 134 ? 16.475 -18.619 -9.131 1.00 46.12 134 HIS A C 1
ATOM 1115 O O . HIS A 1 134 ? 16.649 -18.732 -10.346 1.00 46.12 134 HIS A O 1
ATOM 1121 N N . GLU A 1 135 ? 17.286 -17.882 -8.362 1.00 50.47 135 GLU A N 1
ATOM 1122 C CA . GLU A 1 135 ? 18.523 -17.251 -8.853 1.00 50.47 135 GLU A CA 1
ATOM 1123 C C . GLU A 1 135 ? 19.584 -18.286 -9.240 1.00 50.47 135 GLU A C 1
ATOM 1125 O O . GLU A 1 135 ? 20.162 -18.189 -10.319 1.00 50.47 135 GLU A O 1
ATOM 1130 N N . SER A 1 136 ? 19.802 -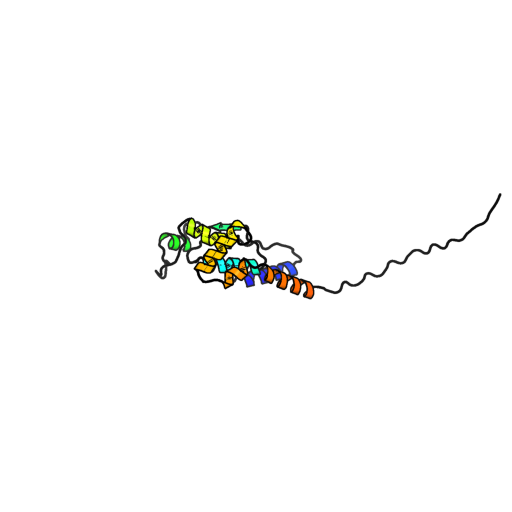19.322 -8.421 1.00 45.69 136 SER A N 1
ATOM 1131 C CA . SER A 1 136 ? 20.773 -20.383 -8.739 1.00 45.69 136 SER A CA 1
ATOM 1132 C C . SER A 1 136 ? 20.383 -21.222 -9.962 1.00 45.69 136 SER A C 1
ATOM 1134 O O . SER A 1 136 ? 21.265 -21.656 -10.703 1.00 45.69 136 SER A O 1
ATOM 1136 N N . ILE A 1 137 ? 19.086 -21.414 -10.225 1.00 52.56 137 ILE A N 1
ATOM 1137 C CA . ILE A 1 137 ? 18.611 -22.085 -11.446 1.00 52.56 137 ILE A CA 1
ATOM 1138 C C . ILE A 1 137 ? 18.811 -21.182 -12.676 1.00 52.56 137 ILE A C 1
ATOM 1140 O O . ILE A 1 137 ? 19.329 -21.653 -13.687 1.00 52.56 137 ILE A O 1
ATOM 1144 N N . ARG A 1 138 ? 18.497 -19.878 -12.584 1.00 50.75 138 ARG A N 1
ATOM 1145 C CA . ARG A 1 138 ? 18.722 -18.908 -13.677 1.00 50.75 138 ARG A CA 1
ATOM 1146 C C . ARG A 1 138 ? 20.203 -18.689 -14.000 1.00 50.75 138 ARG A C 1
ATOM 1148 O O . ARG A 1 138 ? 20.564 -18.612 -15.171 1.00 50.75 138 ARG A O 1
ATOM 1155 N N . ALA A 1 139 ? 21.063 -18.639 -12.983 1.00 51.91 139 ALA A N 1
ATOM 1156 C CA . ALA A 1 139 ? 22.510 -18.521 -13.155 1.00 51.91 139 ALA A CA 1
ATOM 1157 C C . ALA A 1 139 ? 23.121 -19.760 -13.835 1.00 51.91 139 ALA A C 1
ATOM 1159 O O . ALA A 1 139 ? 24.088 -19.636 -14.581 1.00 51.91 139 ALA A O 1
ATOM 1160 N N . ARG A 1 140 ? 22.532 -20.950 -13.632 1.00 51.81 140 ARG A N 1
ATOM 1161 C CA . ARG A 1 140 ? 22.941 -22.191 -14.312 1.00 51.81 140 ARG A CA 1
ATOM 1162 C C . ARG A 1 140 ? 22.430 -22.298 -15.751 1.00 51.81 140 ARG A C 1
ATOM 1164 O O . ARG A 1 140 ? 23.104 -22.906 -16.569 1.00 51.81 140 ARG A O 1
ATOM 1171 N N . SER A 1 141 ? 21.279 -21.708 -16.083 1.00 49.47 141 SER A N 1
ATOM 1172 C CA . SER A 1 141 ? 20.742 -21.715 -17.455 1.00 49.47 141 SER A CA 1
ATOM 1173 C C . SER A 1 141 ? 21.329 -20.627 -18.366 1.00 49.47 141 SER A C 1
ATOM 1175 O O . SER A 1 141 ? 21.152 -20.697 -19.576 1.00 49.47 141 SER A O 1
ATOM 1177 N N . GLY A 1 142 ? 22.009 -19.619 -17.805 1.00 44.12 142 GLY A N 1
ATOM 1178 C CA . GLY A 1 142 ? 22.603 -18.494 -18.543 1.00 44.12 142 GLY A CA 1
ATOM 1179 C C . GLY A 1 142 ? 24.086 -18.641 -18.907 1.00 44.12 142 GLY A C 1
ATOM 1180 O O . GLY A 1 142 ? 24.665 -17.706 -19.459 1.00 44.12 142 GLY A O 1
ATOM 1181 N N . SER A 1 143 ? 24.739 -19.769 -18.603 1.00 42.34 143 SER A N 1
ATOM 1182 C CA . SER A 1 143 ? 26.157 -19.950 -18.930 1.00 42.34 143 SER A CA 1
ATOM 1183 C C . SER A 1 143 ? 26.336 -20.323 -20.405 1.00 42.34 143 SER A C 1
ATOM 1185 O O . SER A 1 143 ? 26.367 -21.500 -20.766 1.00 42.34 143 SER A O 1
ATOM 1187 N N . VAL A 1 144 ? 26.469 -19.315 -21.267 1.00 45.16 144 VAL A N 1
ATOM 1188 C CA . VAL A 1 144 ? 27.020 -19.479 -22.621 1.00 45.16 144 VAL A CA 1
ATOM 1189 C C . VAL A 1 144 ? 28.475 -19.966 -22.483 1.00 45.16 144 VAL A C 1
ATOM 1191 O O . VAL A 1 144 ? 29.223 -19.387 -21.688 1.00 45.16 144 VAL A O 1
ATOM 1194 N N . PRO A 1 145 ? 28.927 -21.003 -23.216 1.00 39.88 145 PRO A N 1
ATOM 1195 C CA . PRO A 1 145 ? 30.308 -21.450 -23.125 1.00 39.88 145 PRO A CA 1
ATOM 1196 C C . PRO A 1 145 ? 31.235 -20.356 -23.662 1.00 39.88 145 PRO A C 1
ATOM 1198 O O . PRO A 1 145 ? 31.182 -19.987 -24.836 1.00 39.88 145 PRO A O 1
ATOM 1201 N N . SER A 1 146 ? 32.099 -19.836 -22.790 1.00 41.25 146 SER A N 1
ATOM 1202 C CA . SER A 1 146 ? 33.174 -18.913 -23.152 1.00 41.25 146 SER A CA 1
ATOM 1203 C C . SER A 1 146 ? 34.088 -19.569 -24.194 1.00 41.25 146 SER A C 1
ATOM 1205 O O . SER A 1 146 ? 34.794 -20.539 -23.903 1.00 41.25 146 SER A O 1
ATOM 1207 N N . LYS A 1 147 ? 34.063 -19.058 -25.434 1.00 42.09 147 LYS A N 1
ATOM 1208 C CA . LYS A 1 147 ? 35.023 -19.425 -26.483 1.00 42.09 147 LYS A CA 1
ATOM 1209 C C . LYS A 1 147 ? 36.430 -19.073 -25.995 1.00 42.09 147 LYS A C 1
ATOM 1211 O O . LYS A 1 147 ? 36.767 -17.902 -25.821 1.00 42.09 147 LYS A O 1
ATOM 1216 N N . ARG A 1 148 ? 37.257 -20.105 -25.796 1.00 41.22 148 ARG A N 1
ATOM 1217 C CA . ARG A 1 148 ? 38.697 -19.991 -25.530 1.00 41.22 148 ARG A CA 1
ATOM 1218 C C . ARG A 1 148 ? 39.346 -19.077 -26.579 1.00 41.22 148 ARG A C 1
ATOM 1220 O O . ARG A 1 148 ? 39.253 -19.342 -27.775 1.00 41.22 148 ARG A O 1
ATOM 1227 N N . ARG A 1 149 ? 40.016 -18.014 -26.123 1.00 39.97 149 ARG A N 1
ATOM 1228 C CA . ARG A 1 149 ? 40.921 -17.195 -26.948 1.00 39.97 149 ARG A CA 1
ATOM 1229 C C . ARG A 1 149 ? 42.084 -18.062 -27.458 1.00 39.97 149 ARG A C 1
ATOM 1231 O O . ARG A 1 149 ? 42.606 -18.853 -26.670 1.00 39.97 149 ARG A O 1
ATOM 1238 N N . PRO A 1 150 ? 42.540 -17.898 -28.712 1.00 40.06 150 PRO A N 1
ATOM 1239 C CA . PRO A 1 150 ? 43.733 -18.583 -29.185 1.00 40.06 150 PRO A CA 1
ATOM 1240 C C . PRO A 1 150 ? 44.981 -18.009 -28.501 1.00 40.06 150 PRO A C 1
ATOM 1242 O O . PRO A 1 150 ? 45.107 -16.801 -28.280 1.00 40.06 150 PRO A O 1
ATOM 1245 N N . SER A 1 151 ? 45.886 -18.909 -28.126 1.00 39.28 151 SER A N 1
ATOM 1246 C CA . SER A 1 151 ? 47.161 -18.638 -27.467 1.00 39.28 151 SER A CA 1
ATOM 1247 C C . SER A 1 151 ? 48.068 -17.766 -28.336 1.00 39.28 151 SER A C 1
ATOM 1249 O O . SER A 1 151 ? 48.362 -18.124 -29.476 1.00 39.28 151 SER A O 1
ATOM 1251 N N . LYS A 1 152 ? 48.561 -16.651 -27.783 1.00 44.09 152 LYS A N 1
ATOM 1252 C CA . LYS A 1 152 ? 49.649 -15.878 -28.391 1.00 44.09 152 LYS A CA 1
ATOM 1253 C C . LYS A 1 152 ? 50.921 -16.731 -28.448 1.00 44.09 152 LYS A C 1
ATOM 1255 O O . LYS A 1 152 ? 51.331 -17.321 -27.451 1.00 44.09 152 LYS A O 1
ATOM 1260 N N . ILE A 1 153 ? 51.513 -16.762 -29.635 1.00 44.12 153 ILE A N 1
ATOM 1261 C CA . ILE A 1 153 ? 52.799 -17.368 -29.980 1.00 44.12 153 ILE A CA 1
ATOM 1262 C C . ILE A 1 153 ? 53.898 -16.758 -29.089 1.00 44.12 153 ILE A C 1
ATOM 1264 O O . ILE A 1 153 ? 53.979 -15.537 -28.952 1.00 44.12 153 ILE A O 1
ATOM 1268 N N . LYS A 1 154 ? 54.717 -17.609 -28.456 1.00 45.69 154 LYS A N 1
ATOM 1269 C CA . LYS A 1 154 ? 55.930 -17.199 -27.726 1.00 45.69 154 LYS A CA 1
ATOM 1270 C C . LYS A 1 154 ? 57.027 -16.826 -28.734 1.00 45.69 154 LYS A C 1
ATOM 1272 O O . LYS A 1 154 ? 57.175 -17.560 -29.709 1.00 45.69 154 LYS A O 1
ATOM 1277 N N . PRO A 1 155 ? 57.828 -15.772 -28.507 1.00 40.69 155 PRO A N 1
ATOM 1278 C CA . PRO A 1 155 ? 59.029 -15.562 -29.300 1.00 40.69 155 PRO A CA 1
ATOM 1279 C C . PRO A 1 155 ? 60.102 -16.593 -28.917 1.00 40.69 155 PRO A C 1
ATOM 1281 O O . PRO A 1 155 ? 60.320 -16.890 -27.739 1.00 40.69 155 PRO A O 1
ATOM 1284 N N . ASP A 1 156 ? 60.727 -17.147 -29.950 1.00 41.03 156 ASP A N 1
ATOM 1285 C CA . ASP A 1 156 ? 61.830 -18.102 -29.916 1.00 41.03 156 ASP A CA 1
ATOM 1286 C C . ASP A 1 156 ? 63.099 -17.398 -29.408 1.00 41.03 156 ASP A C 1
ATOM 1288 O O . ASP A 1 156 ? 63.541 -16.413 -29.997 1.00 41.03 156 ASP A O 1
ATOM 1292 N N . ASN A 1 157 ? 63.670 -17.863 -28.294 1.00 39.38 157 ASN A N 1
ATOM 1293 C CA . ASN A 1 157 ? 64.942 -17.354 -27.780 1.00 39.38 157 ASN A CA 1
ATOM 1294 C C . ASN A 1 157 ? 65.959 -18.498 -27.755 1.00 39.38 157 ASN A C 1
ATOM 1296 O O . ASN A 1 157 ? 66.205 -19.132 -26.723 1.00 39.38 157 ASN A O 1
ATOM 1300 N N . LYS A 1 158 ? 66.533 -18.788 -28.928 1.00 43.75 158 LYS A N 1
ATOM 1301 C CA . LYS A 1 158 ? 67.683 -19.685 -29.056 1.00 43.75 158 LYS A CA 1
ATOM 1302 C C . LYS A 1 158 ? 68.926 -19.007 -28.492 1.00 43.75 158 LYS A C 1
ATOM 1304 O O . LYS A 1 158 ? 69.534 -18.138 -29.108 1.00 43.75 158 LYS A O 1
ATOM 1309 N N . ARG A 1 159 ? 69.328 -19.482 -27.314 1.00 40.53 159 ARG A N 1
ATOM 1310 C CA . ARG A 1 159 ? 70.692 -19.370 -26.794 1.00 40.53 159 ARG A CA 1
ATOM 1311 C C . ARG A 1 159 ? 71.667 -19.998 -27.795 1.00 40.53 159 ARG A C 1
ATOM 1313 O O . ARG A 1 159 ? 71.608 -21.204 -28.018 1.00 40.53 159 ARG A O 1
ATOM 1320 N N . VAL A 1 160 ? 72.608 -19.212 -28.307 1.00 43.28 160 VAL A N 1
ATOM 1321 C CA . VAL A 1 160 ? 73.889 -19.720 -28.817 1.00 43.28 160 VAL A CA 1
ATOM 1322 C C . VAL A 1 160 ? 74.957 -19.318 -27.806 1.00 43.28 160 VAL A C 1
ATOM 1324 O O . VAL A 1 160 ? 75.091 -18.149 -27.452 1.00 43.28 160 VAL A O 1
ATOM 1327 N N . GLY A 1 161 ? 75.641 -20.316 -27.254 1.00 38.25 161 GLY A N 1
ATOM 1328 C CA . GLY A 1 161 ? 76.645 -20.142 -26.216 1.00 38.25 161 GLY A CA 1
ATOM 1329 C C . GLY A 1 161 ? 78.063 -19.944 -26.756 1.00 38.25 161 GLY A C 1
ATOM 1330 O O . GLY A 1 161 ? 78.416 -20.482 -27.795 1.00 38.25 161 GLY A O 1
ATOM 1331 N N . LYS A 1 162 ? 78.859 -19.259 -25.921 1.00 44.28 162 LYS A N 1
ATOM 1332 C CA . LYS A 1 162 ? 80.301 -19.432 -25.633 1.00 44.28 162 LYS A CA 1
ATOM 1333 C C . LYS A 1 162 ? 81.330 -19.367 -26.777 1.00 44.28 162 LYS A C 1
ATOM 1335 O O . LYS A 1 162 ? 81.464 -20.313 -27.536 1.00 44.28 162 LYS A O 1
ATOM 1340 N N . SER A 1 163 ? 82.258 -18.407 -26.653 1.00 38.56 163 SER A N 1
ATOM 1341 C CA . SER A 1 163 ? 83.726 -18.641 -26.594 1.00 38.56 163 SER A CA 1
ATOM 1342 C C . SER A 1 163 ? 84.435 -17.329 -26.174 1.00 38.56 163 SER A C 1
ATOM 1344 O O . SER A 1 163 ? 84.190 -16.309 -26.797 1.00 38.56 163 SER A O 1
ATOM 1346 N N . ARG A 1 164 ? 85.010 -17.177 -24.966 1.00 41.84 164 ARG A N 1
ATOM 1347 C CA . ARG A 1 164 ? 86.373 -17.508 -24.466 1.00 41.84 164 ARG A CA 1
ATOM 1348 C C . ARG A 1 164 ? 87.544 -16.651 -25.021 1.00 41.84 164 ARG A C 1
ATOM 1350 O O . ARG A 1 164 ? 87.931 -16.850 -26.161 1.00 41.84 164 ARG A O 1
ATOM 1357 N N . ARG A 1 165 ? 88.204 -15.930 -24.082 1.00 40.88 165 ARG A N 1
ATOM 1358 C CA . ARG A 1 165 ? 89.618 -15.441 -24.032 1.00 40.88 165 ARG A CA 1
ATOM 1359 C C . ARG A 1 165 ? 89.990 -14.341 -25.049 1.00 40.88 165 ARG A C 1
ATOM 1361 O O . ARG A 1 165 ? 89.525 -14.382 -26.172 1.00 40.88 165 ARG A O 1
ATOM 1368 N N . LYS A 1 166 ? 90.814 -13.338 -24.738 1.00 37.56 166 LYS A N 1
ATOM 1369 C CA . LYS A 1 166 ? 91.941 -13.187 -23.799 1.00 37.56 166 LYS A CA 1
ATOM 1370 C C . LYS A 1 166 ? 91.835 -11.886 -23.011 1.00 37.56 166 LYS A C 1
ATOM 1372 O O . LYS A 1 166 ? 91.232 -10.941 -23.556 1.00 37.56 166 LYS A O 1
#

pLDDT: mean 80.54, std 20.15, range [37.56, 96.25]

Secondary structure (DSSP, 8-state):
-HHHHHHHHHHHHHHTT--------EEES-TT--HHHHHHHHHHHHHTT-----EEEP---TT-HHHHHHHHSB-TTT--B-----SHHHHHHHHGGGGTTSHHHHHHHHHHHHHTT-HHHHHHHH--HHHHHHHHHHHHHT-----PPPPPPPPP----------

Radius of gyration: 28.18 Å; chains: 1; bounding box: 115×40×44 Å

Foldseek 3Di:
DVVVVVVVVVVVCVVVVHPDDDQDEEEWQFWQDALVNLLVVLLVCVLVVDLHPHYHYDDQDPPDQSNVCQVVQARPPPRHGIDTDDDPVRRCSSVLSSVLVDPVSLVVVCVVCVVVVNVVSNCSSNPPVVSVVVVVVVVVVPDDPPDDDDDDDDDDDDDDDDDDDD

Sequence (166 aa):
HFHRFKKKYEEANEKHGLNQPLIPYFISSHPGCKPQDMANLAAETKSMGFKLEQVQDFTPTPMTVATIIYYTGVHPYTLKPVYTAKTDKEKKNQHMFFFWYKKENRQKIRDKLNGIGRKDLVEKLLDDNKVRKHESIRARSGSVPSKRRPSKIKPDNKRVGKSRRK